Protein AF-A0AA45MLW1-F1 (afdb_monomer_lite)

Sequence (147 aa):
MRMNTTFDTLSYTKRLEAAGVPAEQAEAHAFALGEVMRTQCATKADIYELREELREAILSQGARMDAQGLQLQQIIREVAAASEKRDMLLDAKIDLEVRRLEGLIKGQGDRLHNDMLKLKTYLMGWTVALNLSQLAVLFAALTYFRS

Structure (mmCIF, N/CA/C/O backbone):
data_AF-A0AA45MLW1-F1
#
_entry.id   AF-A0AA45MLW1-F1
#
loop_
_atom_site.group_PDB
_atom_site.id
_atom_site.type_symbol
_atom_site.label_atom_id
_atom_site.label_alt_id
_atom_site.label_comp_id
_atom_site.label_asym_id
_atom_site.label_entity_id
_atom_site.label_seq_id
_atom_site.pdbx_PDB_ins_code
_atom_site.Cartn_x
_atom_site.Cartn_y
_atom_site.Cartn_z
_atom_site.occupancy
_atom_site.B_iso_or_equiv
_atom_site.auth_seq_id
_atom_site.auth_comp_id
_atom_site.auth_asym_id
_atom_site.auth_atom_id
_atom_site.pdbx_PDB_model_num
ATOM 1 N N . MET A 1 1 ? -20.613 0.303 55.769 1.00 35.00 1 MET A N 1
ATOM 2 C CA . MET A 1 1 ? -22.046 0.393 56.123 1.00 35.00 1 MET A CA 1
ATOM 3 C C . MET A 1 1 ? -22.828 -0.550 55.213 1.00 35.00 1 MET A C 1
ATOM 5 O O . MET A 1 1 ? -23.045 -0.227 54.055 1.00 35.00 1 MET A O 1
ATOM 9 N N . ARG A 1 2 ? -23.152 -1.768 55.671 1.00 35.09 2 ARG A N 1
ATOM 10 C CA . ARG A 1 2 ? -24.000 -2.694 54.900 1.00 35.09 2 ARG A CA 1
ATOM 11 C C . ARG A 1 2 ? -25.451 -2.255 55.100 1.00 35.09 2 ARG A C 1
ATOM 13 O O . ARG A 1 2 ? -26.038 -2.575 56.125 1.00 35.09 2 ARG A O 1
ATOM 20 N N . MET A 1 3 ? -26.005 -1.478 54.167 1.00 39.53 3 MET A N 1
ATOM 21 C CA . MET A 1 3 ? -27.458 -1.290 54.106 1.00 39.53 3 MET A CA 1
ATOM 22 C C . MET A 1 3 ? -28.070 -2.650 53.785 1.00 39.53 3 MET A C 1
ATOM 24 O O . MET A 1 3 ? -27.864 -3.169 52.685 1.00 39.53 3 MET A O 1
ATOM 28 N N . ASN A 1 4 ? -28.777 -3.240 54.745 1.00 49.28 4 ASN A N 1
ATOM 29 C CA . ASN A 1 4 ? -29.591 -4.425 54.517 1.00 49.28 4 ASN A CA 1
ATOM 30 C C . ASN A 1 4 ? -30.709 -4.002 53.549 1.00 49.28 4 ASN A C 1
ATOM 32 O O . ASN A 1 4 ? -31.659 -3.342 53.946 1.00 49.28 4 ASN A O 1
ATOM 36 N N . THR A 1 5 ? -30.492 -4.224 52.248 1.00 59.16 5 THR A N 1
ATOM 37 C CA . THR A 1 5 ? -31.309 -3.674 51.145 1.00 59.16 5 THR A CA 1
ATOM 38 C C . THR A 1 5 ? -32.464 -4.606 50.782 1.00 59.16 5 THR A C 1
ATOM 40 O O . THR A 1 5 ? -32.917 -4.626 49.643 1.00 59.16 5 THR A O 1
ATOM 43 N N . THR A 1 6 ? -32.890 -5.451 51.711 1.00 71.12 6 THR A N 1
ATOM 44 C CA . THR A 1 6 ? -34.055 -6.307 51.523 1.00 71.12 6 THR A CA 1
ATOM 45 C C . THR A 1 6 ? -35.296 -5.464 51.767 1.00 71.12 6 THR A C 1
ATOM 47 O O . THR A 1 6 ? -35.372 -4.751 52.766 1.00 71.12 6 THR A O 1
ATOM 50 N N . PHE A 1 7 ? -36.245 -5.513 50.832 1.00 82.81 7 PHE A N 1
ATOM 51 C CA . PHE A 1 7 ? -37.542 -4.869 50.995 1.00 82.81 7 PHE A CA 1
ATOM 52 C C . PHE A 1 7 ? -38.192 -5.371 52.293 1.00 82.81 7 PHE A C 1
ATOM 54 O O . PHE A 1 7 ? -38.456 -6.565 52.438 1.00 82.81 7 PHE A O 1
ATOM 61 N N . ASP A 1 8 ? -38.376 -4.467 53.256 1.00 87.88 8 ASP A N 1
ATOM 62 C CA . ASP A 1 8 ? -38.964 -4.781 54.556 1.00 87.88 8 ASP A CA 1
ATOM 63 C C . ASP A 1 8 ? -40.488 -4.755 54.438 1.00 87.88 8 ASP A C 1
ATOM 65 O O . ASP A 1 8 ? -41.135 -3.715 54.602 1.00 87.88 8 ASP A O 1
ATOM 69 N N . THR A 1 9 ? -41.046 -5.925 54.129 1.00 89.12 9 THR A N 1
ATOM 70 C CA . THR A 1 9 ? -42.486 -6.142 53.987 1.00 89.12 9 THR A CA 1
ATOM 71 C C . THR A 1 9 ? -43.246 -5.688 55.233 1.00 89.12 9 THR A C 1
ATOM 73 O O . THR A 1 9 ? -44.270 -5.033 55.097 1.00 89.12 9 THR A O 1
ATOM 76 N N . LEU A 1 10 ? -42.734 -5.946 56.445 1.00 89.81 10 LEU A N 1
ATOM 77 C CA . LEU A 1 10 ? -43.429 -5.626 57.697 1.00 89.81 10 LEU A CA 1
ATOM 78 C C . LEU A 1 10 ? -43.486 -4.116 57.948 1.00 89.81 10 LEU A C 1
ATOM 80 O O . LEU A 1 10 ? -44.530 -3.579 58.323 1.00 89.81 10 LEU A O 1
ATOM 84 N N . SER A 1 11 ? -42.366 -3.422 57.741 1.00 90.00 11 SER A N 1
ATOM 85 C CA . SER A 1 11 ? -42.318 -1.962 57.850 1.00 90.00 11 SER A CA 1
ATOM 86 C C . SER A 1 11 ? -43.208 -1.294 56.797 1.00 90.00 11 SER A C 1
ATOM 88 O O . SER A 1 11 ? -43.897 -0.315 57.091 1.00 90.00 11 SER A O 1
ATOM 90 N N . TYR A 1 12 ? -43.261 -1.853 55.585 1.00 91.50 12 TYR A N 1
ATOM 91 C CA . TYR A 1 12 ? -44.130 -1.365 54.517 1.00 91.50 12 TYR A CA 1
ATOM 92 C C . TYR A 1 12 ? -45.624 -1.576 54.824 1.00 91.50 12 TYR A C 1
ATOM 94 O O . TYR A 1 12 ? -46.390 -0.619 54.712 1.00 91.50 12 TYR A O 1
ATOM 102 N N . THR A 1 13 ? -46.030 -2.757 55.308 1.00 94.25 13 THR A N 1
ATOM 103 C CA . THR A 1 13 ? -47.414 -3.037 55.736 1.00 94.25 13 THR A CA 1
ATOM 104 C C . THR A 1 13 ? -47.867 -2.070 56.830 1.00 94.25 13 THR A C 1
ATOM 106 O O . THR A 1 13 ? -48.890 -1.407 56.680 1.00 94.25 13 THR A O 1
ATOM 109 N N . LYS A 1 14 ? -47.063 -1.883 57.888 1.00 92.88 14 LYS A N 1
ATOM 110 C CA . LYS A 1 14 ? -47.393 -0.958 58.992 1.00 92.88 14 LYS A CA 1
ATOM 111 C C . LYS A 1 14 ? -47.559 0.489 58.533 1.00 92.88 14 LYS A C 1
ATOM 113 O O . LYS A 1 14 ? -48.366 1.233 59.086 1.00 92.88 14 LYS A O 1
ATOM 118 N N . ARG A 1 15 ? -46.792 0.911 57.524 1.00 92.94 15 ARG A N 1
ATOM 119 C CA . ARG A 1 15 ? -46.933 2.246 56.928 1.00 92.94 15 ARG A CA 1
ATOM 120 C C . ARG A 1 15 ? -48.229 2.399 56.136 1.00 92.94 15 ARG A C 1
ATOM 122 O O . ARG A 1 15 ? -48.794 3.488 56.152 1.00 92.94 15 ARG A O 1
ATOM 129 N N . LEU A 1 16 ? -48.680 1.349 55.453 1.00 92.75 16 LEU A N 1
ATOM 130 C CA . LEU A 1 16 ? -49.961 1.348 54.745 1.00 92.75 16 LEU A CA 1
ATOM 131 C C . LEU A 1 16 ? -51.137 1.380 55.731 1.00 92.75 16 LEU A C 1
ATOM 133 O O . LEU A 1 16 ? -52.048 2.185 55.556 1.00 92.75 16 LEU A O 1
ATOM 137 N N . GLU A 1 17 ? -51.073 0.598 56.810 1.00 93.69 17 GLU A N 1
ATOM 138 C CA . GLU A 1 17 ? -52.076 0.621 57.885 1.00 93.69 17 GLU A CA 1
ATOM 139 C C . GLU A 1 17 ? -52.174 1.995 58.556 1.00 93.69 17 GLU A C 1
ATOM 141 O O . GLU A 1 17 ? -53.265 2.543 58.709 1.00 93.69 17 GLU A O 1
ATOM 146 N N . ALA A 1 18 ? -51.031 2.607 58.890 1.00 94.12 18 ALA A N 1
ATOM 147 C CA . ALA A 1 18 ? -50.985 3.955 59.458 1.00 94.12 18 ALA A CA 1
ATOM 148 C C . ALA A 1 18 ? -51.532 5.035 58.502 1.00 94.12 18 ALA A C 1
ATOM 150 O O . ALA A 1 18 ? -51.956 6.097 58.955 1.00 94.12 18 ALA A O 1
ATOM 151 N N . ALA A 1 19 ? -51.537 4.769 57.193 1.00 93.69 19 ALA A N 1
ATOM 152 C CA . ALA A 1 19 ? -52.131 5.626 56.170 1.00 93.69 19 ALA A CA 1
ATOM 153 C C . ALA A 1 19 ? -53.631 5.344 55.929 1.00 93.69 19 ALA A C 1
ATOM 155 O O . ALA A 1 19 ? -54.232 5.972 55.059 1.00 93.69 19 ALA A O 1
ATOM 156 N N . GLY A 1 20 ? -54.240 4.430 56.694 1.00 93.50 20 GLY A N 1
ATOM 157 C CA . GLY A 1 20 ? -55.666 4.105 56.629 1.00 93.50 20 GLY A CA 1
ATOM 158 C C . GLY A 1 20 ? -56.029 2.947 55.695 1.00 93.50 20 GLY A C 1
ATOM 159 O O . GLY A 1 20 ? -57.215 2.724 55.457 1.00 93.50 20 GLY A O 1
ATOM 160 N N . VAL A 1 21 ? -55.051 2.203 55.164 1.00 94.69 21 VAL A N 1
ATOM 161 C CA . VAL A 1 21 ? -55.310 0.988 54.373 1.00 94.69 21 VAL A CA 1
ATOM 162 C C . VAL A 1 21 ? -55.677 -0.167 55.320 1.00 94.69 21 VAL A C 1
ATOM 164 O O . VAL A 1 21 ? -54.956 -0.390 56.292 1.00 94.69 21 VAL A O 1
ATOM 167 N N . PRO A 1 22 ? -56.760 -0.930 55.072 1.00 95.62 22 PRO A N 1
ATOM 168 C CA . PRO A 1 22 ? -57.092 -2.111 55.872 1.00 95.62 22 PRO A CA 1
ATOM 169 C C . PRO A 1 22 ? -55.948 -3.135 55.900 1.00 95.62 22 PRO A C 1
ATOM 171 O O . PRO A 1 22 ? -55.308 -3.355 54.874 1.00 95.62 22 PRO A O 1
ATOM 174 N N . ALA A 1 23 ? -55.734 -3.801 57.038 1.00 90.88 23 ALA A N 1
ATOM 175 C CA . ALA A 1 23 ? -54.610 -4.723 57.253 1.00 90.88 23 ALA A CA 1
ATOM 176 C C . ALA A 1 23 ? -54.469 -5.798 56.153 1.00 90.88 23 ALA A C 1
ATOM 178 O O . ALA A 1 23 ? -53.394 -5.957 55.580 1.00 90.88 23 ALA A O 1
ATOM 179 N N . GLU A 1 24 ? -55.568 -6.459 55.768 1.00 92.62 24 GLU A N 1
ATOM 180 C CA . GLU A 1 24 ? -55.560 -7.467 54.690 1.00 92.62 24 GLU A CA 1
ATOM 181 C C . GLU A 1 24 ? -55.110 -6.888 53.339 1.00 92.62 24 GLU A C 1
ATOM 183 O O . GLU A 1 24 ? -54.374 -7.527 52.588 1.00 92.62 24 GLU A O 1
ATOM 188 N N . GLN A 1 25 ? -55.517 -5.653 53.024 1.00 92.06 25 GLN A N 1
ATOM 189 C CA . GLN A 1 25 ? -55.092 -4.985 51.795 1.00 92.06 25 GLN A CA 1
ATOM 190 C C . GLN A 1 25 ? -53.628 -4.548 51.890 1.00 92.06 25 GLN A C 1
ATOM 192 O O . GLN A 1 25 ? -52.873 -4.722 50.935 1.00 92.06 25 GLN A O 1
ATOM 197 N N . ALA A 1 26 ? -53.202 -4.024 53.041 1.00 93.44 26 ALA A N 1
ATOM 198 C CA . ALA A 1 26 ? -51.822 -3.621 53.282 1.00 93.44 26 ALA A CA 1
ATOM 199 C C . ALA A 1 26 ? -50.845 -4.797 53.104 1.00 93.44 26 ALA A C 1
ATOM 201 O O . ALA A 1 26 ? -49.815 -4.642 52.443 1.00 93.44 26 ALA A O 1
ATOM 202 N N . GLU A 1 27 ? -51.191 -5.981 53.617 1.00 92.12 27 GLU A N 1
ATOM 203 C CA . GLU A 1 27 ? -50.414 -7.207 53.413 1.00 92.12 27 GLU A CA 1
ATOM 204 C C . GLU A 1 27 ? -50.394 -7.645 51.946 1.00 92.12 27 GLU A C 1
ATOM 206 O O . GLU A 1 27 ? -49.319 -7.936 51.415 1.00 92.12 27 GLU A O 1
ATOM 211 N N . ALA A 1 28 ? -51.542 -7.627 51.260 1.00 93.12 28 ALA A N 1
ATOM 212 C CA . ALA A 1 28 ? -51.619 -7.974 49.841 1.00 93.12 28 ALA A CA 1
ATOM 213 C C . ALA A 1 28 ? -50.744 -7.051 48.970 1.00 93.12 28 ALA A C 1
ATOM 215 O O . ALA A 1 28 ? -50.020 -7.522 48.089 1.00 93.12 28 ALA A O 1
ATOM 216 N N . HIS A 1 29 ? -50.740 -5.744 49.250 1.00 90.75 29 HIS A N 1
ATOM 217 C CA . HIS A 1 29 ? -49.884 -4.771 48.566 1.00 90.75 29 HIS A CA 1
ATOM 218 C C . HIS A 1 29 ? -48.394 -5.007 48.842 1.00 90.75 29 HIS A C 1
ATOM 220 O O . HIS A 1 29 ? -47.582 -4.979 47.913 1.00 90.75 29 HIS A O 1
ATOM 226 N N . ALA A 1 30 ? -48.023 -5.254 50.101 1.00 92.06 30 ALA A N 1
ATOM 227 C CA . ALA A 1 30 ? -46.642 -5.529 50.486 1.00 92.06 30 ALA A CA 1
ATOM 228 C C . ALA A 1 30 ? -46.116 -6.822 49.843 1.00 92.06 30 ALA A C 1
ATOM 230 O O . ALA A 1 30 ? -44.974 -6.872 49.378 1.00 92.06 30 ALA A O 1
ATOM 231 N N . PHE A 1 31 ? -46.962 -7.852 49.775 1.00 90.00 31 PHE A N 1
ATOM 232 C CA . PHE A 1 31 ? -46.637 -9.121 49.137 1.00 90.00 31 PHE A CA 1
ATOM 233 C C . PHE A 1 31 ? -46.444 -8.960 47.626 1.00 90.00 31 PHE A C 1
ATOM 235 O O . PHE A 1 31 ? -45.396 -9.352 47.110 1.00 90.00 31 PHE A O 1
ATOM 242 N N . ALA A 1 32 ? -47.393 -8.315 46.938 1.00 91.19 32 ALA A N 1
ATOM 243 C CA . ALA A 1 32 ? -47.323 -8.085 45.496 1.00 91.19 32 ALA A CA 1
ATOM 244 C C . ALA A 1 32 ? -46.081 -7.268 45.100 1.00 91.19 32 ALA A C 1
ATOM 246 O O . ALA A 1 32 ? -45.373 -7.620 44.157 1.00 91.19 32 ALA A O 1
ATOM 247 N N . LEU A 1 33 ? -45.758 -6.208 45.851 1.00 88.25 33 LEU A N 1
ATOM 248 C CA . LEU A 1 33 ? -44.563 -5.404 45.591 1.00 88.25 33 LEU A CA 1
ATOM 249 C C . LEU A 1 33 ? -43.273 -6.203 45.837 1.00 88.25 33 LEU A C 1
ATOM 251 O O . LEU A 1 33 ? -42.349 -6.147 45.027 1.00 88.25 33 LEU A O 1
ATOM 255 N N . GLY A 1 34 ? -43.218 -6.984 46.918 1.00 87.94 34 GLY A N 1
ATOM 256 C CA . GLY A 1 34 ? -42.080 -7.856 47.208 1.00 87.94 34 GLY A CA 1
ATOM 257 C C . GLY A 1 34 ? -41.886 -8.965 46.167 1.00 87.94 34 GLY A C 1
ATOM 258 O O . GLY A 1 34 ? -40.755 -9.363 45.892 1.00 87.94 34 GLY A O 1
ATOM 259 N N . GLU A 1 35 ? -42.965 -9.478 45.577 1.00 87.31 35 GLU A N 1
ATOM 260 C CA . GLU A 1 35 ? -42.911 -10.415 44.453 1.00 87.31 35 GLU A CA 1
ATOM 261 C C . GLU A 1 35 ? -42.321 -9.750 43.204 1.00 87.31 35 GLU A C 1
ATOM 263 O O . GLU A 1 35 ? -41.294 -10.214 42.712 1.00 87.31 35 GLU A O 1
ATOM 268 N N . VAL A 1 36 ? -42.860 -8.602 42.779 1.00 87.25 36 VAL A N 1
ATOM 269 C CA . VAL A 1 36 ? -42.355 -7.851 41.614 1.00 87.25 36 VAL A CA 1
ATOM 270 C C . VAL A 1 36 ? -40.875 -7.485 41.768 1.00 87.25 36 VAL A C 1
ATOM 272 O O . VAL A 1 36 ? -40.102 -7.650 40.825 1.00 87.25 36 VAL A O 1
ATOM 275 N N . MET A 1 37 ? -40.441 -7.049 42.958 1.00 84.88 37 MET A N 1
ATOM 276 C CA . MET A 1 37 ? -39.027 -6.732 43.207 1.00 84.88 37 MET A CA 1
ATOM 277 C C . MET A 1 37 ? -38.103 -7.954 43.116 1.00 84.88 37 MET A C 1
ATOM 279 O O . MET A 1 37 ? -36.920 -7.793 42.833 1.00 84.88 37 MET A O 1
ATOM 283 N N . ARG A 1 38 ? -38.608 -9.170 43.356 1.00 82.69 38 ARG A N 1
ATOM 284 C CA . ARG A 1 38 ? -37.826 -10.410 43.225 1.00 82.69 38 ARG A CA 1
ATOM 285 C C . ARG A 1 38 ? -37.806 -10.944 41.799 1.00 82.69 38 ARG A C 1
ATOM 287 O O . ARG A 1 38 ? -36.830 -11.582 41.426 1.00 82.69 38 ARG A O 1
ATOM 294 N N . THR A 1 39 ? -38.865 -10.714 41.025 1.00 83.62 39 THR A N 1
ATOM 295 C CA . THR A 1 39 ? -39.017 -11.307 39.689 1.00 83.62 39 THR A CA 1
ATOM 296 C C . THR A 1 39 ? -38.628 -10.372 38.549 1.00 83.62 39 THR A C 1
ATOM 298 O O . THR A 1 39 ? -38.299 -10.860 37.474 1.00 83.62 39 THR A O 1
ATOM 301 N N . GLN A 1 40 ? -38.691 -9.049 38.737 1.00 83.94 40 GLN A N 1
ATOM 302 C CA . GLN A 1 40 ? -38.462 -8.075 37.659 1.00 83.94 40 GLN A CA 1
ATOM 303 C C . GLN A 1 40 ? -37.247 -7.167 37.863 1.00 83.94 40 GLN A C 1
ATOM 305 O O . GLN A 1 40 ? -36.882 -6.428 36.949 1.00 83.94 40 GLN A O 1
ATOM 310 N N . CYS A 1 41 ? -36.608 -7.191 39.034 1.00 84.25 41 CYS A N 1
ATOM 311 C CA . CYS A 1 41 ? -35.398 -6.411 39.273 1.00 84.25 41 CYS A CA 1
ATOM 312 C C . CYS A 1 41 ? -34.158 -7.300 39.200 1.00 84.25 41 CYS A C 1
ATOM 314 O O . CYS A 1 41 ? -34.094 -8.327 39.872 1.00 84.25 41 CYS A O 1
ATOM 316 N N . ALA A 1 42 ? -33.153 -6.852 38.443 1.00 84.50 42 ALA A N 1
ATOM 317 C CA . ALA A 1 42 ? -31.832 -7.465 38.466 1.00 84.50 42 ALA A CA 1
ATOM 318 C C . ALA A 1 42 ? -31.261 -7.406 39.887 1.00 84.50 42 ALA A C 1
ATOM 320 O O . ALA A 1 42 ? -31.269 -6.358 40.549 1.00 84.50 42 ALA A O 1
ATOM 321 N N . THR A 1 43 ? -30.769 -8.540 40.366 1.00 85.12 43 THR A N 1
ATOM 322 C CA . THR A 1 43 ? -30.160 -8.633 41.683 1.00 85.12 43 THR A CA 1
ATOM 323 C C . THR A 1 43 ? -28.742 -8.066 41.655 1.00 85.12 43 THR A C 1
ATOM 325 O O . THR A 1 43 ? -28.126 -7.855 40.608 1.00 85.12 43 THR A O 1
ATOM 328 N N . LYS A 1 44 ? -28.166 -7.832 42.839 1.00 86.94 44 LYS A N 1
ATOM 329 C CA . LYS A 1 44 ? -26.742 -7.480 42.922 1.00 86.94 44 LYS A CA 1
ATOM 330 C C . LYS A 1 44 ? -25.860 -8.583 42.335 1.00 86.94 44 LYS A C 1
ATOM 332 O O . LYS A 1 44 ? -24.820 -8.245 41.785 1.00 86.94 44 LYS A O 1
ATOM 337 N N . ALA A 1 45 ? -26.256 -9.854 42.463 1.00 88.69 45 ALA A N 1
ATOM 338 C CA . ALA A 1 45 ? -25.500 -10.976 41.915 1.00 88.69 45 ALA A CA 1
ATOM 339 C C . ALA A 1 45 ? -25.435 -10.887 40.385 1.00 88.69 45 ALA A C 1
ATOM 341 O O . ALA A 1 45 ? -24.335 -10.915 39.850 1.00 88.69 45 ALA A O 1
ATOM 342 N N . ASP A 1 46 ? -26.565 -10.620 39.727 1.00 89.25 46 ASP A N 1
ATOM 343 C CA . ASP A 1 46 ? -26.655 -10.458 38.269 1.00 89.25 46 ASP A CA 1
ATOM 344 C C . ASP A 1 46 ? -25.737 -9.324 37.777 1.00 89.25 46 ASP A C 1
ATOM 346 O O . ASP A 1 46 ? -25.042 -9.444 36.772 1.00 89.25 46 ASP A O 1
ATOM 350 N N . ILE A 1 47 ? -25.677 -8.212 38.522 1.00 93.31 47 ILE A N 1
ATOM 351 C CA . ILE A 1 47 ? -24.776 -7.094 38.204 1.00 93.31 47 ILE A CA 1
ATOM 352 C C . ILE A 1 47 ? -23.306 -7.494 38.389 1.00 93.31 47 ILE A C 1
ATOM 354 O O . ILE A 1 47 ? -22.453 -7.054 37.618 1.00 93.31 47 ILE A O 1
ATOM 358 N N . TYR A 1 48 ? -22.977 -8.279 39.418 1.00 95.31 48 TYR A N 1
ATOM 359 C CA . TYR A 1 48 ? -21.608 -8.761 39.619 1.00 95.31 48 TYR A CA 1
ATOM 360 C C . TYR A 1 48 ? -21.187 -9.740 38.522 1.00 95.31 48 TYR A C 1
ATOM 362 O O . TYR A 1 48 ? -20.080 -9.603 38.014 1.00 95.31 48 TYR A O 1
ATOM 370 N N . GLU A 1 49 ? -22.068 -10.654 38.124 1.00 96.50 49 GLU A N 1
ATOM 371 C CA . GLU A 1 49 ? -21.837 -11.590 37.022 1.00 96.50 49 GLU A CA 1
ATOM 372 C C . GLU A 1 49 ? -21.580 -10.838 35.713 1.00 96.50 49 GLU A C 1
ATOM 374 O O . GLU A 1 49 ? -20.507 -10.979 35.128 1.00 96.50 49 GLU A O 1
ATOM 379 N N . LEU A 1 50 ? -22.466 -9.906 35.343 1.00 96.56 50 LEU A N 1
ATOM 380 C CA . LEU A 1 50 ? -22.288 -9.070 34.153 1.00 96.56 50 LEU A CA 1
ATOM 381 C C . LEU A 1 50 ? -20.976 -8.267 34.182 1.00 96.56 50 LEU A C 1
ATOM 383 O O . LEU A 1 50 ? -20.341 -8.051 33.150 1.00 96.56 50 LEU A O 1
ATOM 387 N N . ARG A 1 51 ? -20.557 -7.783 35.359 1.00 97.19 51 ARG A N 1
ATOM 388 C CA . ARG A 1 51 ? -19.292 -7.048 35.502 1.00 97.19 51 ARG A CA 1
ATOM 389 C C . ARG A 1 51 ? -18.077 -7.931 35.262 1.00 97.19 51 ARG A C 1
ATOM 391 O O . ARG A 1 51 ? -17.114 -7.439 34.672 1.00 97.19 51 ARG A O 1
ATOM 398 N N . GLU A 1 52 ? -18.099 -9.172 35.733 1.00 97.50 52 GLU A N 1
ATOM 399 C CA . GLU A 1 52 ? -17.005 -10.110 35.495 1.00 97.50 52 GLU A CA 1
ATOM 400 C C . GLU A 1 52 ? -16.986 -10.563 34.030 1.00 97.50 52 GLU A C 1
ATOM 402 O O . GLU A 1 52 ? -15.935 -10.467 33.401 1.00 97.50 52 GLU A O 1
ATOM 407 N N . GLU A 1 53 ? -18.137 -10.882 33.429 1.00 97.62 53 GLU A N 1
ATOM 408 C CA . GLU A 1 53 ? -18.231 -11.182 31.991 1.00 97.62 53 GLU A CA 1
ATOM 409 C C . GLU A 1 53 ? -17.689 -10.033 31.129 1.00 97.62 53 GLU A C 1
ATOM 411 O O . GLU A 1 53 ? -16.890 -10.237 30.212 1.00 97.62 53 GLU A O 1
ATOM 416 N N . LEU A 1 54 ? -18.072 -8.791 31.446 1.00 98.00 54 LEU A N 1
ATOM 417 C CA . LEU A 1 54 ? -17.588 -7.619 30.723 1.00 98.00 54 LEU A CA 1
ATOM 418 C C . LEU A 1 54 ? -16.079 -7.423 30.911 1.00 98.00 54 LEU A C 1
ATOM 420 O O . LEU A 1 54 ? -15.378 -7.042 29.972 1.00 98.00 54 LEU A O 1
ATOM 424 N N . ARG A 1 55 ? -15.560 -7.684 32.113 1.00 97.94 55 ARG A N 1
ATOM 425 C CA . ARG A 1 55 ? -14.125 -7.604 32.394 1.00 97.94 55 ARG A CA 1
ATOM 426 C C . ARG A 1 55 ? -13.349 -8.628 31.572 1.00 97.94 55 ARG A C 1
ATOM 428 O O . ARG A 1 55 ? -12.336 -8.270 30.973 1.00 97.94 55 ARG A O 1
ATOM 435 N N . GLU A 1 56 ? -13.826 -9.864 31.512 1.00 97.81 56 GLU A N 1
ATOM 436 C CA . GLU A 1 56 ? -13.235 -10.925 30.696 1.00 97.81 56 GLU A CA 1
ATOM 437 C C . GLU A 1 56 ? -13.300 -10.595 29.200 1.00 97.81 56 GLU A C 1
ATOM 439 O O . GLU A 1 56 ? -12.304 -10.736 28.482 1.00 97.81 56 GLU A O 1
ATOM 444 N N . ALA A 1 57 ? -14.431 -10.067 28.725 1.00 98.06 57 ALA A N 1
ATOM 445 C CA . ALA A 1 57 ? -14.588 -9.618 27.345 1.00 98.06 57 ALA A CA 1
ATOM 446 C C . ALA A 1 57 ? -13.591 -8.501 26.990 1.00 98.06 57 ALA A C 1
ATOM 448 O O . ALA A 1 57 ? -12.937 -8.562 25.951 1.00 98.06 57 ALA A O 1
ATOM 449 N N . ILE A 1 58 ? -13.407 -7.511 27.869 1.00 98.25 58 ILE A N 1
ATOM 450 C CA . ILE A 1 58 ? -12.442 -6.422 27.657 1.00 98.25 58 ILE A CA 1
ATOM 451 C C . ILE A 1 58 ? -11.004 -6.953 27.642 1.00 98.25 58 ILE A C 1
ATOM 453 O O . ILE A 1 58 ? -10.225 -6.575 26.766 1.00 98.25 58 ILE A O 1
ATOM 457 N N . LEU A 1 59 ? -10.644 -7.837 28.576 1.00 97.88 59 LEU A N 1
ATOM 458 C CA . LEU A 1 59 ? -9.299 -8.416 28.643 1.00 97.88 59 LEU A CA 1
ATOM 459 C C . LEU A 1 59 ? -8.985 -9.263 27.406 1.00 97.88 59 LEU A C 1
ATOM 461 O O . LEU A 1 59 ? -7.922 -9.108 26.803 1.00 97.88 59 LEU A O 1
ATOM 465 N N . SER A 1 60 ? -9.919 -10.123 26.995 1.00 97.75 60 SER A N 1
ATOM 466 C CA . SER A 1 60 ? -9.756 -10.949 25.796 1.00 97.75 60 SER A CA 1
ATOM 467 C C . SER A 1 60 ? -9.679 -10.098 24.527 1.00 97.75 60 SER A C 1
ATOM 469 O O . SER A 1 60 ? -8.850 -10.367 23.657 1.00 97.75 60 SER A O 1
ATOM 471 N N . GLN A 1 61 ? -10.473 -9.029 24.433 1.00 98.00 61 GLN A N 1
ATOM 472 C CA . GLN A 1 61 ? -10.409 -8.096 23.313 1.00 98.00 61 GLN A CA 1
ATOM 473 C C . GLN A 1 61 ? -9.077 -7.336 23.278 1.00 98.00 61 GLN A C 1
ATOM 475 O O . GLN A 1 61 ? -8.493 -7.210 22.202 1.00 98.00 61 GLN A O 1
ATOM 480 N N . GLY A 1 62 ? -8.561 -6.893 24.429 1.00 97.94 62 GLY A N 1
ATOM 481 C CA . GLY A 1 62 ? -7.236 -6.275 24.537 1.00 97.94 62 GLY A CA 1
ATOM 482 C C . GLY A 1 62 ? -6.129 -7.205 24.038 1.00 97.94 62 GLY A C 1
ATOM 483 O O . GLY A 1 62 ? -5.368 -6.836 23.149 1.00 97.94 62 GLY A O 1
ATOM 484 N N . ALA A 1 63 ? -6.126 -8.461 24.495 1.00 97.56 63 ALA A N 1
ATOM 485 C CA . ALA A 1 63 ? -5.164 -9.464 24.040 1.00 97.56 63 ALA A CA 1
ATOM 486 C C . ALA A 1 63 ? -5.255 -9.738 22.525 1.00 97.56 63 ALA A C 1
ATOM 488 O O . ALA A 1 63 ? -4.234 -9.914 21.858 1.00 97.56 63 ALA A O 1
ATOM 489 N N . ARG A 1 64 ? -6.470 -9.750 21.953 1.00 98.06 64 ARG A N 1
ATOM 490 C CA . ARG A 1 64 ? -6.664 -9.881 20.498 1.00 98.06 64 ARG A CA 1
ATOM 491 C C . ARG A 1 64 ? -6.111 -8.677 19.745 1.00 98.06 64 ARG A C 1
ATOM 493 O O . ARG A 1 64 ? -5.457 -8.872 18.724 1.00 98.06 64 ARG A O 1
ATOM 500 N N . MET A 1 65 ? -6.347 -7.464 20.240 1.00 97.94 65 MET A N 1
ATOM 501 C CA . MET A 1 65 ? -5.813 -6.243 19.635 1.00 97.94 65 MET A CA 1
ATOM 502 C C . MET A 1 65 ? -4.283 -6.213 19.675 1.00 97.94 65 MET A C 1
ATOM 504 O O . MET A 1 65 ? -3.665 -5.884 18.664 1.00 97.94 65 MET A O 1
ATOM 508 N N . ASP A 1 66 ? -3.668 -6.630 20.783 1.00 98.00 66 ASP A N 1
ATOM 509 C CA . ASP A 1 66 ? -2.209 -6.729 20.900 1.00 98.00 66 ASP A CA 1
ATOM 510 C C . ASP A 1 66 ? -1.635 -7.760 19.917 1.00 98.00 66 ASP A C 1
ATOM 512 O O . ASP A 1 66 ? -0.677 -7.476 19.193 1.00 98.00 66 ASP A O 1
ATOM 516 N N . ALA A 1 67 ? -2.262 -8.937 19.818 1.00 97.50 67 ALA A N 1
ATOM 517 C CA . ALA A 1 67 ? -1.869 -9.965 18.857 1.00 97.50 67 ALA A CA 1
ATOM 518 C C . ALA A 1 67 ? -1.991 -9.472 17.404 1.00 97.50 67 ALA A C 1
ATOM 520 O O . ALA A 1 67 ? -1.079 -9.679 16.602 1.00 97.50 67 ALA A O 1
ATOM 521 N N . GLN A 1 68 ? -3.080 -8.772 17.069 1.00 98.19 68 GLN A N 1
ATOM 522 C CA . GLN A 1 68 ? -3.257 -8.146 15.757 1.00 98.19 68 GLN A CA 1
ATOM 523 C C . GLN A 1 68 ? -2.202 -7.063 15.497 1.00 98.19 68 GLN A C 1
ATOM 525 O O . GLN A 1 68 ? -1.665 -6.988 14.393 1.00 98.19 68 GLN A O 1
ATOM 530 N N . GLY A 1 69 ? -1.858 -6.257 16.505 1.00 98.31 69 GLY A N 1
ATOM 531 C CA . GLY A 1 69 ? -0.796 -5.256 16.416 1.00 98.31 69 GLY A CA 1
ATOM 532 C C . GLY A 1 69 ? 0.561 -5.879 16.082 1.00 98.31 69 GLY A C 1
ATOM 533 O O . GLY A 1 69 ? 1.253 -5.404 15.180 1.00 98.31 69 GLY A O 1
ATOM 534 N N . LEU A 1 70 ? 0.911 -6.986 16.741 1.00 97.81 70 LEU A N 1
ATOM 535 C CA . LEU A 1 70 ? 2.136 -7.740 16.455 1.00 97.81 70 LEU A CA 1
ATOM 536 C C . LEU A 1 70 ? 2.130 -8.340 15.042 1.00 97.81 70 LEU A C 1
ATOM 538 O O . LEU A 1 70 ? 3.123 -8.224 14.322 1.00 97.81 70 LEU A O 1
ATOM 542 N N . GLN A 1 71 ? 1.008 -8.924 14.612 1.00 98.06 71 GLN A N 1
ATOM 543 C CA . GLN A 1 71 ? 0.859 -9.459 13.254 1.00 98.06 71 GLN A CA 1
ATOM 544 C C . GLN A 1 71 ? 1.021 -8.370 12.188 1.00 98.06 71 GLN A C 1
ATOM 546 O O . GLN A 1 71 ? 1.738 -8.567 11.208 1.00 98.06 71 GLN A O 1
ATOM 551 N N . LEU A 1 72 ? 0.408 -7.200 12.384 1.00 98.19 72 LEU A N 1
ATOM 552 C CA . LEU A 1 72 ? 0.544 -6.073 11.460 1.00 98.19 72 LEU A CA 1
ATOM 553 C C . LEU A 1 72 ? 1.987 -5.569 11.389 1.00 98.19 72 LEU A C 1
ATOM 555 O O . LEU A 1 72 ? 2.488 -5.315 10.296 1.00 98.19 72 LEU A O 1
ATOM 559 N N . GLN A 1 73 ? 2.684 -5.472 12.525 1.00 98.12 73 GLN A N 1
ATOM 560 C CA . GLN A 1 73 ? 4.103 -5.107 12.534 1.00 98.12 73 GLN A CA 1
ATOM 561 C C . GLN A 1 73 ? 4.962 -6.112 11.762 1.00 98.12 73 GLN A C 1
ATOM 563 O O . GLN A 1 73 ? 5.875 -5.706 11.042 1.00 98.12 73 GLN A O 1
ATOM 568 N N . GLN A 1 74 ? 4.671 -7.408 11.881 1.00 98.00 74 GLN A N 1
ATOM 569 C CA . GLN A 1 74 ? 5.361 -8.437 11.110 1.00 98.00 74 GLN A CA 1
ATOM 570 C C . GLN A 1 74 ? 5.099 -8.279 9.605 1.00 98.00 74 GLN A C 1
ATOM 572 O O . GLN A 1 74 ? 6.055 -8.217 8.835 1.00 98.00 74 GLN A O 1
ATOM 577 N N . ILE A 1 75 ? 3.836 -8.125 9.195 1.00 98.25 75 ILE A N 1
ATOM 578 C CA . ILE A 1 75 ? 3.463 -7.925 7.785 1.00 98.25 75 ILE A CA 1
ATOM 579 C C . ILE A 1 75 ? 4.157 -6.686 7.209 1.00 98.25 75 ILE A C 1
ATOM 581 O O . ILE A 1 75 ? 4.697 -6.739 6.107 1.00 98.25 75 ILE A O 1
ATOM 585 N N . ILE A 1 76 ? 4.198 -5.577 7.955 1.00 98.38 76 ILE A N 1
ATOM 586 C CA . ILE A 1 76 ? 4.884 -4.352 7.521 1.00 98.38 76 ILE A CA 1
ATOM 587 C C . ILE A 1 76 ? 6.373 -4.617 7.268 1.00 98.38 76 ILE A C 1
ATOM 589 O O . ILE A 1 76 ? 6.901 -4.182 6.245 1.00 98.38 76 ILE A O 1
ATOM 593 N N . ARG A 1 77 ? 7.053 -5.352 8.160 1.00 98.00 77 ARG A N 1
ATOM 594 C CA . ARG A 1 77 ? 8.473 -5.705 7.976 1.00 98.00 77 ARG A CA 1
ATOM 595 C C . ARG A 1 77 ? 8.687 -6.587 6.751 1.00 98.00 77 ARG A C 1
ATOM 597 O O . ARG A 1 77 ? 9.614 -6.342 5.984 1.00 98.00 77 ARG A O 1
ATOM 604 N N . GLU A 1 78 ? 7.836 -7.588 6.556 1.00 98.12 78 GLU A N 1
ATOM 605 C CA . GLU A 1 78 ? 7.914 -8.491 5.405 1.00 98.12 78 GLU A CA 1
ATOM 606 C C . GLU A 1 78 ? 7.699 -7.741 4.085 1.00 98.12 78 GLU A C 1
ATOM 608 O O . GLU A 1 78 ? 8.467 -7.918 3.138 1.00 98.12 78 GLU A O 1
ATOM 613 N N . VAL A 1 79 ? 6.703 -6.853 4.032 1.00 98.44 79 VAL A N 1
ATOM 614 C CA . VAL A 1 79 ? 6.427 -6.017 2.856 1.00 98.44 79 VAL A CA 1
ATOM 615 C C . VAL A 1 79 ? 7.584 -5.060 2.574 1.00 98.44 79 VAL A C 1
ATOM 617 O O . VAL A 1 79 ? 7.987 -4.938 1.418 1.00 98.44 79 VAL A O 1
ATOM 620 N N . ALA A 1 80 ? 8.156 -4.426 3.602 1.00 98.12 80 ALA A N 1
ATOM 621 C CA . ALA A 1 80 ? 9.306 -3.536 3.444 1.00 98.12 80 ALA A CA 1
ATOM 622 C C . ALA A 1 80 ? 10.517 -4.277 2.853 1.00 98.12 80 ALA A C 1
ATOM 624 O O . ALA A 1 80 ? 11.068 -3.843 1.842 1.00 98.12 80 ALA A O 1
ATOM 625 N N . ALA A 1 81 ? 10.865 -5.444 3.407 1.00 97.75 81 ALA A N 1
ATOM 626 C CA . ALA A 1 81 ? 11.970 -6.262 2.907 1.00 97.75 81 ALA A CA 1
ATOM 627 C C . ALA A 1 81 ? 11.726 -6.768 1.472 1.00 97.75 81 ALA A C 1
ATOM 629 O O . ALA A 1 81 ? 12.637 -6.805 0.642 1.00 97.75 81 ALA A O 1
ATOM 630 N N . ALA A 1 82 ? 10.487 -7.154 1.151 1.00 98.06 82 ALA A N 1
ATOM 631 C CA . ALA A 1 82 ? 10.124 -7.577 -0.197 1.00 98.06 82 ALA A CA 1
ATOM 632 C C . ALA A 1 82 ? 10.189 -6.424 -1.213 1.00 98.06 82 ALA A C 1
ATOM 634 O O . ALA A 1 82 ? 10.579 -6.655 -2.360 1.00 98.06 82 ALA A O 1
ATOM 635 N N . SER A 1 83 ? 9.813 -5.207 -0.806 1.00 97.75 83 SER A N 1
ATOM 636 C CA . SER A 1 83 ? 9.923 -4.004 -1.636 1.00 97.75 83 SER A CA 1
ATOM 637 C C . SER A 1 83 ? 11.381 -3.678 -1.930 1.00 97.75 83 SER A C 1
ATOM 639 O O . SER A 1 83 ? 11.754 -3.599 -3.094 1.00 97.75 83 SER A O 1
ATOM 641 N N . GLU A 1 84 ? 12.222 -3.619 -0.898 1.00 98.19 84 GLU A N 1
ATOM 642 C CA . GLU A 1 84 ? 13.655 -3.343 -1.037 1.00 98.19 84 GLU A CA 1
ATOM 643 C C . GLU A 1 84 ? 14.335 -4.340 -1.990 1.00 98.19 84 GLU A C 1
ATOM 645 O O . GLU A 1 84 ? 15.073 -3.959 -2.899 1.00 98.19 84 GLU A O 1
ATOM 650 N N . LYS A 1 85 ? 14.009 -5.632 -1.866 1.00 97.38 85 LYS A N 1
ATOM 651 C CA . LYS A 1 85 ? 14.505 -6.656 -2.792 1.00 97.38 85 LYS A CA 1
ATOM 652 C C . LYS A 1 85 ? 14.050 -6.419 -4.236 1.00 97.38 85 LYS A C 1
ATOM 654 O O . LYS A 1 85 ? 14.812 -6.694 -5.162 1.00 97.38 85 LYS A O 1
ATOM 659 N N . ARG A 1 86 ? 12.805 -5.982 -4.455 1.00 98.12 86 ARG A N 1
ATOM 660 C CA . ARG A 1 86 ? 12.302 -5.679 -5.805 1.00 98.12 86 ARG A CA 1
ATOM 661 C C . ARG A 1 86 ? 13.015 -4.475 -6.401 1.00 98.12 86 ARG A C 1
ATOM 663 O O . ARG A 1 86 ? 13.370 -4.553 -7.572 1.00 98.12 86 ARG A O 1
ATOM 670 N N . ASP A 1 87 ? 13.268 -3.443 -5.608 1.00 98.25 87 ASP A N 1
ATOM 671 C CA . ASP A 1 87 ? 13.975 -2.243 -6.055 1.00 98.25 87 ASP A CA 1
ATOM 672 C C . ASP A 1 87 ? 15.403 -2.597 -6.496 1.00 98.25 87 ASP A C 1
ATOM 674 O O . ASP A 1 87 ? 15.778 -2.323 -7.634 1.00 98.25 87 ASP A O 1
ATOM 678 N N . MET A 1 88 ? 16.136 -3.379 -5.692 1.00 97.75 88 MET A N 1
ATOM 679 C CA . MET A 1 88 ? 17.468 -3.884 -6.069 1.00 97.75 88 MET A CA 1
ATOM 680 C C . MET A 1 88 ? 17.457 -4.706 -7.369 1.00 97.75 88 MET A C 1
ATOM 682 O O . MET A 1 88 ? 18.373 -4.614 -8.187 1.00 97.75 88 MET A O 1
ATOM 686 N N . LEU A 1 89 ? 16.435 -5.545 -7.570 1.00 98.12 89 LEU A N 1
ATOM 687 C CA . LEU A 1 89 ? 16.307 -6.349 -8.790 1.00 98.12 89 LEU A CA 1
ATOM 688 C C . LEU A 1 89 ? 15.974 -5.493 -10.015 1.00 98.12 89 LEU A C 1
ATOM 690 O O . LEU A 1 89 ? 16.436 -5.806 -11.115 1.00 98.12 89 LEU A O 1
ATOM 694 N N . LEU A 1 90 ? 15.162 -4.448 -9.844 1.00 98.12 90 LEU A N 1
ATOM 695 C CA . LEU A 1 90 ? 14.844 -3.507 -10.911 1.00 98.12 90 LEU A CA 1
ATOM 696 C C . LEU A 1 90 ? 16.080 -2.706 -11.311 1.00 98.12 90 LEU A C 1
ATOM 698 O O . LEU A 1 90 ? 16.368 -2.651 -12.504 1.00 98.12 90 LEU A O 1
ATOM 702 N N . ASP A 1 91 ? 16.848 -2.201 -10.347 1.00 98.44 91 ASP A N 1
ATOM 703 C CA . ASP A 1 91 ? 18.104 -1.489 -10.606 1.00 98.44 91 ASP A CA 1
ATOM 704 C C . ASP A 1 91 ? 19.096 -2.373 -11.371 1.00 98.44 91 ASP A C 1
ATOM 706 O O . ASP A 1 91 ? 19.578 -1.999 -12.440 1.00 98.44 91 ASP A O 1
ATOM 710 N N . ALA A 1 92 ? 19.308 -3.611 -10.913 1.00 98.19 92 ALA A N 1
ATOM 711 C CA . ALA A 1 92 ? 20.193 -4.554 -11.595 1.00 98.19 92 ALA A CA 1
ATOM 712 C C . ALA A 1 92 ? 19.734 -4.873 -13.032 1.00 98.19 92 ALA A C 1
ATOM 714 O O . ALA A 1 92 ? 20.555 -5.047 -13.938 1.00 98.19 92 ALA A O 1
ATOM 715 N N .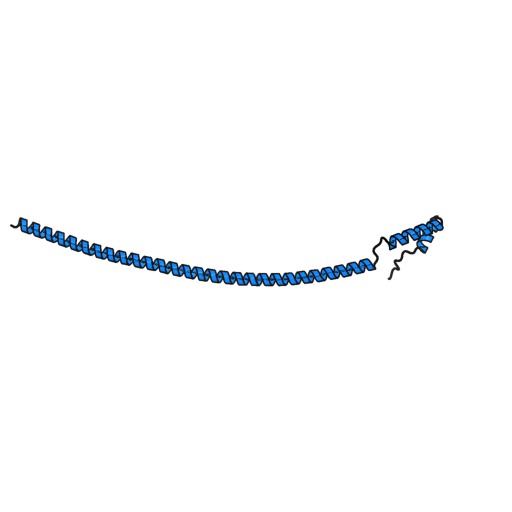 LYS A 1 93 ? 18.418 -4.964 -13.263 1.00 98.38 93 LYS A N 1
ATOM 716 C CA . LYS A 1 93 ? 17.859 -5.208 -14.599 1.00 98.38 93 LYS A CA 1
ATOM 717 C C . LYS A 1 93 ? 18.012 -3.989 -15.507 1.00 98.38 93 LYS A C 1
ATOM 719 O O . LYS A 1 93 ? 18.315 -4.162 -16.687 1.00 98.38 93 LYS A O 1
ATOM 724 N N . ILE A 1 94 ? 17.805 -2.788 -14.972 1.00 98.56 94 ILE A N 1
ATOM 725 C CA . ILE A 1 94 ? 18.011 -1.530 -15.693 1.00 98.56 94 ILE A CA 1
ATOM 726 C C . ILE A 1 94 ? 19.475 -1.426 -16.118 1.00 98.56 94 ILE A C 1
ATOM 728 O O . ILE A 1 94 ? 19.737 -1.244 -17.304 1.00 98.56 94 ILE A O 1
ATOM 732 N N . ASP A 1 95 ? 20.418 -1.654 -15.204 1.00 98.50 95 ASP A N 1
ATOM 733 C CA . ASP A 1 95 ? 21.853 -1.634 -15.505 1.00 98.50 95 ASP A CA 1
ATOM 734 C C . ASP A 1 95 ? 22.232 -2.621 -16.613 1.00 98.50 95 ASP A C 1
ATOM 736 O O . ASP A 1 95 ? 23.024 -2.306 -17.507 1.00 98.50 95 ASP A O 1
ATOM 740 N N . LEU A 1 96 ? 21.660 -3.828 -16.579 1.00 98.44 96 LEU A N 1
ATOM 741 C CA . LEU A 1 96 ? 21.911 -4.840 -17.599 1.00 98.44 96 LEU A CA 1
ATOM 742 C C . LEU A 1 96 ? 21.404 -4.399 -18.977 1.00 98.44 96 LEU A C 1
ATOM 744 O O . LEU A 1 96 ? 22.132 -4.526 -19.965 1.00 98.44 96 LEU A O 1
ATOM 748 N N . GLU A 1 97 ? 20.173 -3.892 -19.058 1.00 98.50 97 GLU A N 1
ATOM 749 C CA . GLU A 1 97 ? 19.599 -3.432 -20.326 1.00 98.50 97 GLU A CA 1
ATOM 750 C C . GLU A 1 97 ? 20.314 -2.180 -20.851 1.00 98.50 97 GLU A C 1
ATOM 752 O O . GLU A 1 97 ? 20.571 -2.094 -22.051 1.00 98.50 97 GLU A O 1
ATOM 757 N N . VAL A 1 98 ? 20.738 -1.260 -19.978 1.00 98.69 98 VAL A N 1
ATOM 758 C CA . VAL A 1 98 ? 21.567 -0.106 -20.366 1.00 98.69 98 VAL A CA 1
ATOM 759 C C . VAL A 1 98 ? 22.875 -0.579 -20.998 1.00 98.69 98 VAL A C 1
ATOM 761 O O . VAL A 1 98 ? 23.161 -0.223 -22.142 1.00 98.69 98 VAL A O 1
ATOM 764 N N . ARG A 1 99 ? 23.622 -1.472 -20.333 1.00 98.44 99 ARG A N 1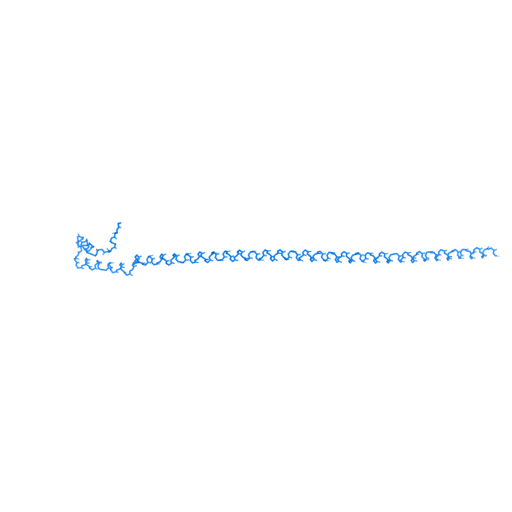
ATOM 765 C CA . ARG A 1 99 ? 24.873 -2.035 -20.881 1.00 98.44 99 ARG A CA 1
ATOM 766 C C . ARG A 1 99 ? 24.654 -2.756 -22.208 1.00 98.44 99 ARG A C 1
ATOM 768 O O . ARG A 1 99 ? 25.475 -2.667 -23.123 1.00 98.44 99 ARG A O 1
ATOM 775 N N . ARG A 1 100 ? 23.547 -3.492 -22.324 1.00 98.56 100 ARG A N 1
ATOM 776 C CA . ARG A 1 100 ? 23.180 -4.191 -23.558 1.00 98.56 100 ARG A CA 1
ATOM 777 C C . ARG A 1 100 ? 22.948 -3.202 -24.699 1.00 98.56 100 ARG A C 1
ATOM 779 O O . ARG A 1 100 ? 23.472 -3.415 -25.794 1.00 98.56 100 ARG A O 1
ATOM 786 N N . LEU A 1 101 ? 22.187 -2.137 -24.455 1.00 98.56 101 LEU A N 1
ATOM 787 C CA . LEU A 1 101 ? 21.895 -1.105 -25.448 1.00 98.56 101 LEU A CA 1
ATOM 788 C C . LEU A 1 101 ? 23.154 -0.337 -25.857 1.00 98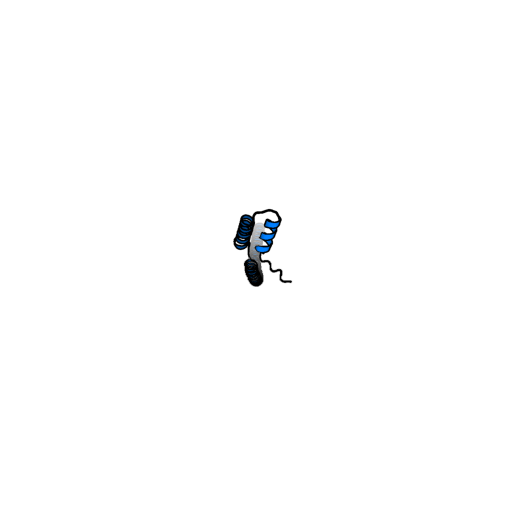.56 101 LEU A C 1
ATOM 790 O O . LEU A 1 101 ? 23.383 -0.157 -27.051 1.00 98.56 101 LEU A O 1
ATOM 794 N N . GLU A 1 102 ? 24.014 0.030 -24.907 1.00 98.62 102 GLU A N 1
ATOM 795 C CA . GLU A 1 102 ? 25.314 0.651 -25.191 1.00 98.62 102 GLU A CA 1
ATOM 796 C C . GLU A 1 102 ? 26.177 -0.230 -26.103 1.00 98.62 102 GLU A C 1
ATOM 798 O O . GLU A 1 102 ? 26.735 0.246 -27.095 1.00 98.62 102 GLU A O 1
ATOM 803 N N . GLY A 1 103 ? 26.236 -1.536 -25.819 1.00 98.50 103 GLY A N 1
ATOM 804 C CA . GLY A 1 103 ? 26.950 -2.502 -26.652 1.00 98.50 103 GLY A CA 1
ATOM 805 C C . GLY A 1 103 ? 26.386 -2.597 -28.073 1.00 98.50 103 GLY A C 1
ATOM 806 O O . GLY A 1 103 ? 27.148 -2.619 -29.044 1.00 98.50 103 GLY A O 1
ATOM 807 N N . LEU A 1 104 ? 25.056 -2.609 -28.218 1.00 98.56 104 LEU A N 1
ATOM 808 C CA . LEU A 1 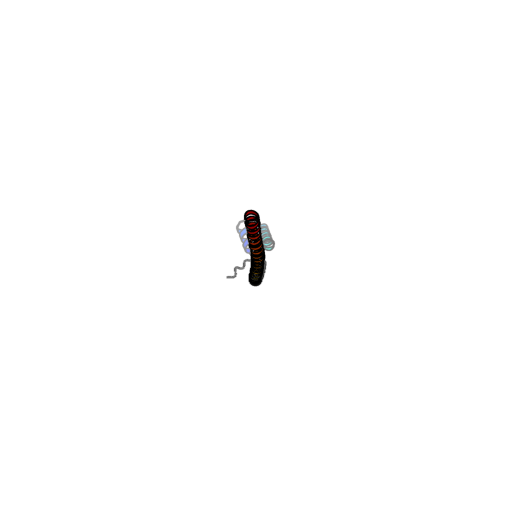104 ? 24.392 -2.632 -29.525 1.00 98.56 104 LEU A CA 1
ATOM 809 C C . LEU A 1 104 ? 24.659 -1.356 -30.329 1.00 98.56 104 LEU A C 1
ATOM 811 O O . LEU A 1 104 ? 24.995 -1.453 -31.512 1.00 98.56 104 LEU A O 1
ATOM 815 N N . ILE A 1 1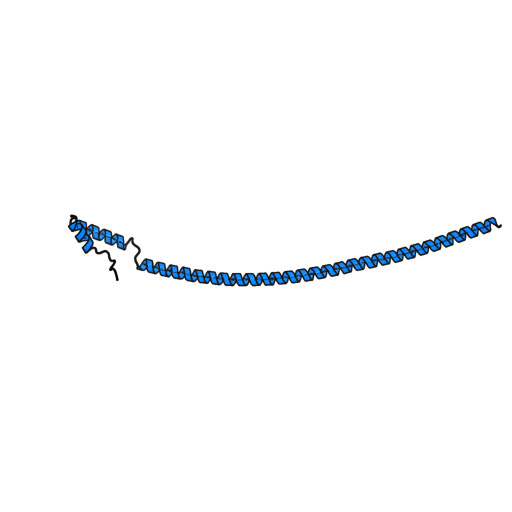05 ? 24.553 -0.186 -29.693 1.00 98.62 105 ILE A N 1
ATOM 816 C CA . ILE A 1 105 ? 24.816 1.119 -30.312 1.00 98.62 105 ILE A CA 1
ATOM 817 C C . ILE A 1 105 ? 26.270 1.194 -30.774 1.00 98.62 105 ILE A C 1
ATOM 819 O O . ILE A 1 105 ? 26.529 1.527 -31.931 1.00 98.62 105 ILE A O 1
ATOM 823 N N . LYS A 1 106 ? 27.221 0.817 -29.912 1.00 98.31 106 LYS A N 1
ATOM 824 C CA . LYS A 1 106 ? 28.644 0.789 -30.265 1.00 98.31 106 LYS A CA 1
ATOM 825 C C . LYS A 1 106 ? 28.903 -0.130 -31.458 1.00 98.31 106 LYS A C 1
ATOM 827 O O . LYS A 1 106 ? 29.508 0.292 -32.437 1.00 98.31 106 LYS A O 1
ATOM 832 N N . GLY A 1 107 ? 28.365 -1.349 -31.425 1.00 98.31 107 GLY A N 1
ATOM 833 C CA . GLY A 1 107 ? 28.514 -2.300 -32.525 1.00 98.31 107 GLY A CA 1
ATOM 834 C C . GLY A 1 107 ? 27.885 -1.819 -33.840 1.00 98.31 107 GLY A C 1
ATOM 835 O O . GLY A 1 107 ? 28.419 -2.098 -34.912 1.00 98.31 107 GLY A O 1
ATOM 836 N N . GLN A 1 108 ? 26.761 -1.097 -33.791 1.00 98.44 108 GLN A N 1
ATOM 837 C CA . GLN A 1 108 ? 26.181 -0.443 -34.971 1.00 98.44 108 GLN A CA 1
ATOM 838 C C . GLN A 1 108 ? 27.076 0.689 -35.491 1.00 98.44 108 GLN A C 1
ATOM 840 O O . GLN A 1 108 ? 27.295 0.768 -36.700 1.00 98.44 108 GLN A O 1
ATOM 845 N N . GLY A 1 109 ? 27.623 1.514 -34.595 1.00 98.44 109 GLY A N 1
ATOM 846 C CA . GLY A 1 109 ? 28.566 2.580 -34.931 1.00 98.44 109 GLY A CA 1
ATOM 847 C C . GLY A 1 109 ? 29.819 2.053 -35.631 1.00 98.44 109 GLY A C 1
ATOM 848 O O . GLY A 1 109 ? 30.174 2.545 -36.701 1.00 98.44 109 GLY A O 1
ATOM 849 N N . ASP A 1 110 ? 30.425 0.992 -35.095 1.00 98.25 110 ASP A N 1
ATOM 850 C CA . ASP A 1 110 ? 31.612 0.356 -35.678 1.00 98.25 110 ASP A CA 1
ATOM 851 C C . ASP A 1 110 ? 31.325 -0.213 -37.079 1.00 98.25 110 ASP A C 1
ATOM 853 O O . ASP A 1 110 ? 32.147 -0.093 -37.992 1.00 98.25 110 ASP A O 1
ATOM 857 N N . ARG A 1 111 ? 30.141 -0.810 -37.287 1.00 98.19 111 ARG A N 1
ATOM 858 C CA . ARG A 1 111 ? 29.720 -1.298 -38.612 1.00 98.19 111 ARG A CA 1
ATOM 859 C C . ARG A 1 111 ? 29.565 -0.158 -39.613 1.00 98.19 111 ARG A C 1
ATOM 861 O O . ARG A 1 111 ? 30.177 -0.213 -40.676 1.00 98.19 111 ARG A O 1
ATOM 868 N N . LEU A 1 112 ? 28.816 0.886 -39.253 1.00 98.31 112 LEU A N 1
ATOM 869 C CA . LEU A 1 112 ? 28.623 2.063 -40.106 1.00 98.31 112 LEU A CA 1
ATOM 870 C C . LEU A 1 112 ? 29.957 2.725 -40.468 1.00 98.31 112 LEU A C 1
ATOM 872 O O . LEU A 1 112 ? 30.176 3.081 -41.626 1.00 98.31 112 LEU A O 1
ATOM 876 N N . HIS A 1 113 ? 30.865 2.853 -39.499 1.00 98.25 113 HIS A N 1
ATOM 877 C CA . HIS A 1 113 ? 32.195 3.407 -39.728 1.00 98.25 113 HIS A CA 1
ATOM 878 C C . HIS A 1 113 ? 32.994 2.572 -40.739 1.00 98.25 113 HIS A C 1
ATOM 880 O O . HIS A 1 113 ? 33.540 3.112 -41.702 1.00 98.25 113 HIS A O 1
ATOM 886 N N . ASN A 1 114 ? 33.021 1.250 -40.564 1.00 98.44 114 ASN A N 1
ATOM 887 C CA . ASN A 1 114 ? 33.731 0.348 -41.469 1.00 98.44 114 ASN A CA 1
ATOM 888 C C . ASN A 1 114 ? 33.152 0.356 -42.888 1.00 98.44 114 ASN A C 1
ATOM 890 O O . ASN A 1 114 ? 33.908 0.370 -43.861 1.00 98.44 114 ASN A O 1
ATOM 894 N N . ASP A 1 115 ? 31.828 0.375 -43.028 1.00 98.44 115 ASP A N 1
ATOM 895 C CA . ASP A 1 115 ? 31.186 0.430 -44.341 1.00 98.44 115 ASP A CA 1
ATOM 896 C C . ASP A 1 115 ? 31.464 1.768 -45.045 1.00 98.44 115 ASP A C 1
ATOM 898 O O . ASP A 1 115 ? 31.750 1.787 -46.245 1.00 98.44 115 ASP A O 1
ATOM 902 N N . MET A 1 116 ? 31.518 2.874 -44.296 1.00 98.44 116 MET A N 1
ATOM 903 C CA . MET A 1 116 ? 31.941 4.177 -44.818 1.00 98.44 116 MET A CA 1
ATOM 904 C C . MET A 1 116 ? 33.402 4.166 -45.298 1.00 98.44 116 MET A C 1
ATOM 906 O O . MET A 1 116 ? 33.710 4.707 -46.362 1.00 98.44 116 MET A O 1
ATOM 910 N N . LEU A 1 117 ? 34.314 3.519 -44.561 1.00 98.25 117 LEU A N 1
ATOM 911 C CA . LEU A 1 117 ? 35.716 3.369 -44.974 1.00 98.25 117 LEU A CA 1
ATOM 912 C C . LEU A 1 117 ? 35.858 2.550 -46.263 1.00 98.25 117 LEU A C 1
ATOM 914 O O . LEU A 1 117 ? 36.634 2.926 -47.151 1.00 98.25 117 LEU A O 1
ATOM 918 N N . LYS A 1 118 ? 35.095 1.458 -46.395 1.00 98.12 118 LYS A N 1
ATOM 919 C CA . LYS A 1 118 ? 35.056 0.655 -47.627 1.00 98.12 118 LYS A CA 1
ATOM 920 C C . LYS A 1 118 ? 34.546 1.484 -48.801 1.00 98.12 118 LYS A C 1
ATOM 922 O O . LYS A 1 118 ? 35.190 1.507 -49.848 1.00 98.12 118 LYS A O 1
ATOM 927 N N . LEU A 1 119 ? 33.441 2.208 -48.613 1.00 98.25 119 LEU A N 1
ATOM 928 C CA . LEU A 1 119 ? 32.864 3.067 -49.644 1.00 98.25 119 LEU A CA 1
ATOM 929 C C . LEU A 1 119 ? 33.842 4.167 -50.079 1.00 98.25 119 LEU A C 1
ATOM 931 O O . LEU A 1 119 ? 34.043 4.374 -51.275 1.00 98.25 119 LEU A O 1
ATOM 935 N N . LYS A 1 120 ? 34.511 4.829 -49.126 1.00 98.19 120 LYS A N 1
ATOM 936 C CA . LYS A 1 120 ? 35.546 5.833 -49.413 1.00 98.19 120 LYS A CA 1
ATOM 937 C C . LYS A 1 120 ? 36.689 5.240 -50.237 1.00 98.19 120 LYS A C 1
ATOM 939 O O . LYS A 1 120 ? 37.102 5.835 -51.228 1.00 98.19 120 LYS A O 1
ATOM 944 N N . THR A 1 121 ? 37.188 4.069 -49.842 1.00 98.06 121 THR A N 1
ATOM 945 C CA . THR A 1 121 ? 38.264 3.365 -50.558 1.00 98.06 121 THR A CA 1
ATOM 946 C C . THR A 1 121 ? 37.853 3.021 -51.986 1.00 98.06 121 THR A C 1
ATOM 948 O O . THR A 1 121 ? 38.609 3.277 -52.922 1.00 98.06 121 THR A O 1
ATOM 951 N N . TYR A 1 122 ? 36.632 2.517 -52.165 1.00 98.25 122 TYR A N 1
ATOM 952 C CA . TYR A 1 122 ? 36.073 2.224 -53.480 1.00 98.25 122 TYR A CA 1
ATOM 953 C C . TYR A 1 122 ? 36.007 3.483 -54.354 1.00 98.25 122 TYR A C 1
ATOM 955 O O . TYR A 1 122 ? 36.545 3.491 -55.459 1.00 98.25 122 TYR A O 1
ATOM 963 N N . LEU A 1 123 ? 35.433 4.578 -53.842 1.00 98.19 123 LEU A N 1
ATOM 964 C CA . LEU A 1 123 ? 35.335 5.852 -54.563 1.00 98.19 123 LEU A CA 1
ATOM 965 C C . LEU A 1 123 ? 36.705 6.424 -54.951 1.00 98.19 123 LEU A C 1
ATOM 967 O O . LEU A 1 123 ? 36.860 6.914 -56.070 1.00 98.19 123 LEU A O 1
ATOM 971 N N . MET A 1 124 ? 37.711 6.332 -54.073 1.00 97.94 124 MET A N 1
ATOM 972 C CA . MET A 1 124 ? 39.087 6.715 -54.416 1.00 97.94 124 MET A CA 1
ATOM 973 C C . MET A 1 124 ? 39.625 5.874 -55.580 1.00 97.94 124 MET A C 1
ATOM 975 O O . MET A 1 124 ? 40.181 6.435 -56.522 1.00 97.94 124 MET A O 1
ATOM 979 N N . GLY A 1 125 ? 39.400 4.556 -55.562 1.00 97.75 125 GLY A N 1
ATOM 980 C CA . GLY A 1 125 ? 39.786 3.660 -56.655 1.00 97.75 125 GLY A CA 1
ATOM 981 C C . GLY A 1 125 ? 39.170 4.059 -58.000 1.00 97.75 125 GLY A C 1
ATOM 982 O O . GLY A 1 125 ? 39.894 4.218 -58.983 1.00 97.75 125 GLY A O 1
ATOM 983 N N . TRP A 1 126 ? 37.857 4.309 -58.037 1.00 97.81 126 TRP A N 1
ATOM 984 C CA . TRP A 1 126 ? 37.177 4.786 -59.251 1.00 97.81 126 TRP A CA 1
ATOM 985 C C . TRP A 1 126 ? 37.673 6.149 -59.708 1.00 97.81 126 TRP A C 1
ATOM 987 O O . TRP A 1 126 ? 37.855 6.365 -60.901 1.00 97.81 126 TRP A O 1
ATOM 997 N N . THR A 1 127 ? 37.938 7.058 -58.775 1.00 97.88 127 THR A N 1
ATOM 998 C CA . THR A 1 127 ? 38.455 8.390 -59.101 1.00 97.88 127 THR A CA 1
ATOM 999 C C . THR A 1 127 ? 39.824 8.290 -59.774 1.00 97.88 127 THR A C 1
ATOM 1001 O O . THR A 1 127 ? 40.057 8.939 -60.791 1.00 97.88 127 THR A O 1
ATOM 1004 N N . VAL A 1 128 ? 40.726 7.446 -59.263 1.00 97.75 128 VAL A N 1
ATOM 1005 C CA . VAL A 1 128 ? 42.038 7.205 -59.888 1.00 97.75 128 VAL A CA 1
ATOM 1006 C C . VAL A 1 128 ? 41.880 6.569 -61.269 1.00 97.75 128 VAL A C 1
ATOM 1008 O O . VAL A 1 128 ? 42.496 7.041 -62.223 1.00 97.75 128 VAL A O 1
ATOM 1011 N N . ALA A 1 129 ? 41.021 5.554 -61.405 1.00 97.25 129 ALA A N 1
ATOM 1012 C CA . ALA A 1 129 ? 40.754 4.910 -62.691 1.00 97.25 129 ALA A CA 1
ATOM 1013 C C . ALA A 1 129 ? 40.207 5.902 -63.736 1.00 97.25 129 ALA A C 1
ATOM 1015 O O . ALA A 1 129 ? 40.676 5.921 -64.875 1.00 97.25 129 ALA A O 1
ATOM 1016 N N . LEU A 1 130 ? 39.274 6.774 -63.338 1.00 97.50 130 LEU A N 1
ATOM 1017 C CA . LEU A 1 130 ? 38.732 7.827 -64.196 1.00 97.50 130 LEU A CA 1
ATOM 1018 C C . LEU A 1 130 ? 39.816 8.824 -64.618 1.00 97.50 130 LEU A C 1
ATOM 1020 O O . LEU A 1 130 ? 39.953 9.078 -65.813 1.00 97.50 130 LEU A O 1
ATOM 1024 N N . ASN A 1 131 ? 40.631 9.327 -63.686 1.00 96.50 131 ASN A N 1
ATOM 1025 C CA . ASN A 1 131 ? 41.730 10.244 -64.014 1.00 96.50 131 ASN A CA 1
ATOM 1026 C C . ASN A 1 131 ? 42.738 9.612 -64.993 1.00 96.50 131 ASN A C 1
ATOM 1028 O O . ASN A 1 131 ? 43.143 10.253 -65.962 1.00 96.50 131 ASN A O 1
ATOM 1032 N N . LEU A 1 132 ? 43.109 8.342 -64.793 1.00 96.12 132 LEU A N 1
ATOM 1033 C CA . LEU A 1 132 ? 43.990 7.617 -65.717 1.00 96.12 132 LEU A CA 1
ATOM 1034 C C . LEU A 1 132 ? 43.360 7.464 -67.109 1.00 96.12 132 LEU A C 1
ATOM 1036 O O . LEU A 1 132 ? 44.039 7.678 -68.113 1.00 96.12 132 LEU A O 1
ATOM 1040 N N . SER A 1 133 ? 42.063 7.145 -67.178 1.00 96.56 133 SER A N 1
ATOM 1041 C CA . SER A 1 133 ? 41.346 7.034 -68.454 1.00 96.56 133 SER A CA 1
ATOM 1042 C C . SER A 1 133 ? 41.294 8.367 -69.211 1.00 96.56 133 SER A C 1
ATOM 1044 O O . SER A 1 133 ? 41.545 8.402 -70.414 1.00 96.56 133 SER A O 1
ATOM 1046 N N . GLN A 1 134 ? 41.058 9.479 -68.507 1.00 95.38 134 GLN A N 1
ATOM 1047 C CA . GLN A 1 134 ? 41.039 10.822 -69.087 1.00 95.38 134 GLN A CA 1
ATOM 1048 C C . GLN A 1 134 ? 42.412 11.213 -69.642 1.00 95.38 134 GLN A C 1
ATOM 1050 O O . GLN A 1 134 ? 42.497 11.708 -70.766 1.00 95.38 134 GLN A O 1
ATOM 1055 N N . LEU A 1 135 ? 43.492 10.943 -68.898 1.00 95.69 135 LEU A N 1
ATOM 1056 C CA . LEU A 1 135 ? 44.857 11.178 -69.373 1.00 95.69 135 LEU A CA 1
ATOM 1057 C C . LEU A 1 135 ? 45.166 10.364 -70.635 1.00 95.69 135 LEU A C 1
ATOM 1059 O O . LEU A 1 135 ? 45.693 10.919 -71.595 1.00 95.69 135 LEU A O 1
ATOM 1063 N N . ALA A 1 136 ? 44.802 9.079 -70.671 1.00 94.38 136 ALA A N 1
ATOM 1064 C CA . ALA A 1 136 ? 45.013 8.231 -71.845 1.00 94.38 136 ALA A CA 1
ATOM 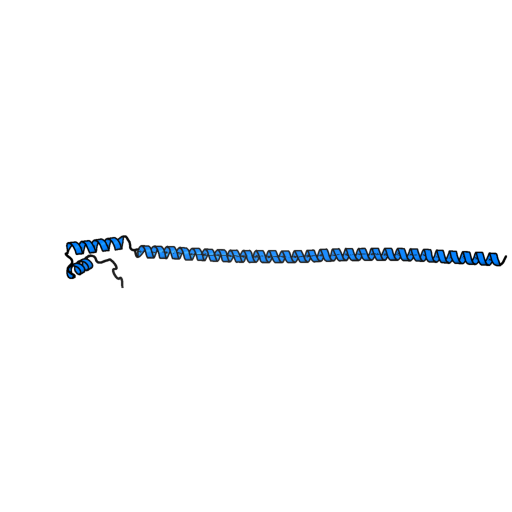1065 C C . ALA A 1 136 ? 44.298 8.776 -73.097 1.00 94.38 136 ALA A C 1
ATOM 1067 O O . ALA A 1 136 ? 44.893 8.821 -74.175 1.00 94.38 136 ALA A O 1
ATOM 1068 N N . VAL A 1 137 ? 43.054 9.248 -72.949 1.00 94.75 137 VAL A N 1
ATOM 1069 C CA . VAL A 1 137 ? 42.292 9.878 -74.040 1.00 94.75 137 VAL A CA 1
ATOM 1070 C C . VAL A 1 137 ? 42.957 11.175 -74.512 1.00 94.75 137 VAL A C 1
ATOM 1072 O O . VAL A 1 137 ? 43.087 11.386 -75.717 1.00 94.75 137 VAL A O 1
ATOM 1075 N N . LEU A 1 138 ? 43.425 12.024 -73.590 1.00 93.31 138 LEU A N 1
ATOM 1076 C CA . LEU A 1 138 ? 44.144 13.256 -73.937 1.00 93.31 138 LEU A CA 1
ATOM 1077 C C . LEU A 1 138 ? 45.438 12.968 -74.710 1.00 93.31 138 LEU A C 1
ATOM 1079 O O . LEU A 1 138 ? 45.706 13.625 -75.716 1.00 93.31 138 LEU A O 1
ATOM 1083 N N . PHE A 1 139 ? 46.219 11.969 -74.290 1.00 93.31 139 PHE A N 1
ATOM 1084 C CA . PHE A 1 139 ? 47.422 11.553 -75.014 1.00 93.31 139 PHE A CA 1
ATOM 1085 C C . PHE A 1 139 ? 47.101 11.042 -76.423 1.00 93.31 139 PHE A C 1
ATOM 1087 O O . PHE A 1 139 ? 47.756 11.467 -77.373 1.00 93.31 139 PHE A O 1
ATOM 1094 N N . ALA A 1 140 ? 46.078 10.193 -76.573 1.00 91.81 140 ALA A N 1
ATOM 1095 C CA . ALA A 1 140 ? 45.650 9.687 -77.878 1.00 91.81 140 ALA A CA 1
ATOM 1096 C C . ALA A 1 140 ? 45.201 10.819 -78.822 1.00 91.81 140 ALA A C 1
ATOM 1098 O O . ALA A 1 140 ? 45.551 10.825 -80.006 1.00 91.81 140 ALA A O 1
ATOM 1099 N N . ALA A 1 141 ? 44.480 11.813 -78.292 1.00 91.44 141 ALA A N 1
ATOM 1100 C CA . ALA A 1 141 ? 44.093 13.001 -79.045 1.00 91.44 141 ALA A CA 1
ATOM 1101 C C . ALA A 1 141 ? 45.322 13.814 -79.491 1.00 91.44 141 ALA A C 1
ATOM 1103 O O . ALA A 1 141 ? 45.429 14.170 -80.663 1.00 91.44 141 ALA A O 1
ATOM 1104 N N . LEU A 1 142 ? 46.286 14.061 -78.596 1.00 91.94 142 LEU A N 1
ATOM 1105 C CA . LEU A 1 142 ? 47.517 14.791 -78.927 1.00 91.94 142 LEU A CA 1
ATOM 1106 C C . LEU A 1 142 ? 48.359 14.086 -79.998 1.00 91.94 142 LEU A C 1
ATOM 1108 O O . LEU A 1 142 ? 48.923 14.758 -80.859 1.00 91.94 142 LEU A O 1
ATOM 1112 N N . THR A 1 143 ? 48.449 12.752 -79.968 1.00 88.56 143 THR A N 1
ATOM 1113 C CA . THR A 1 143 ? 49.161 11.997 -81.009 1.00 88.56 143 THR A CA 1
ATOM 1114 C C . THR A 1 143 ? 48.457 12.073 -82.359 1.00 88.56 143 THR A C 1
ATOM 1116 O O . THR A 1 143 ? 49.135 12.255 -83.363 1.00 88.56 143 THR A O 1
ATOM 1119 N N . TYR A 1 144 ? 47.121 12.008 -82.383 1.00 89.56 144 TYR A N 1
ATOM 1120 C CA . TYR A 1 144 ? 46.329 12.118 -83.613 1.00 89.56 144 TYR A CA 1
ATOM 1121 C C . TYR A 1 144 ? 46.487 13.483 -84.296 1.00 89.56 144 TYR A C 1
ATOM 1123 O O . TYR A 1 144 ? 46.549 13.558 -85.514 1.00 89.56 144 TYR A O 1
ATOM 1131 N N . PHE A 1 145 ? 46.591 14.570 -83.525 1.00 84.88 145 PHE A N 1
ATOM 1132 C CA . PHE A 1 145 ? 46.797 15.912 -84.085 1.00 84.88 145 PHE A CA 1
ATOM 1133 C C . PHE A 1 145 ? 48.249 16.211 -84.497 1.00 84.88 145 PHE A C 1
ATOM 1135 O O . PHE A 1 145 ? 48.499 17.246 -85.111 1.00 84.88 145 PHE A O 1
ATOM 1142 N N . ARG A 1 146 ? 49.216 15.357 -84.129 1.00 74.69 146 ARG A N 1
ATOM 1143 C CA . ARG A 1 146 ? 50.642 15.531 -84.460 1.00 74.69 146 ARG A CA 1
ATOM 1144 C C . ARG A 1 146 ? 51.078 14.719 -85.692 1.00 74.69 146 ARG A C 1
ATOM 1146 O O . ARG A 1 146 ? 52.128 15.030 -86.254 1.00 74.69 146 ARG A O 1
ATOM 1153 N N . SER A 1 147 ? 50.312 13.694 -86.068 1.00 57.78 147 SER A N 1
ATOM 1154 C CA . SER A 1 147 ? 50.407 12.957 -87.341 1.00 57.78 147 SER A CA 1
ATOM 1155 C C . SER A 1 147 ? 49.681 13.682 -88.464 1.00 57.78 147 SER A C 1
ATOM 1157 O O . SER A 1 147 ? 50.231 13.702 -89.584 1.00 57.78 147 SER A O 1
#

pLDDT: mean 92.78, std 11.04, range [35.0, 98.69]

Secondary structure (DSSP, 8-state):
-----S--HHHHHHHHHHTT--HHHHHHHHHHHHHHHHHSSPPHHHHHHHHHHHHHHHHHHHHHHHHHHHHHHHHHHHHHHHHHHHHHHHHHHHHHHHHHHHHHHHHHHHHHHHHHHHHHHHHHHHHHHHHHHHHHHHHHHHHHTT-

Foldseek 3Di:
DPDPPQQDLPVQLVVCVVVVHDSVVSNVVSVVVNVCCVPPDDDPVNVVVVVVVVVVVVVVVVVVVVVVVVVVVVVVVVVVVVVVVVVVVVVVVVVVVVVVVVVVVVVVVVVVVVVVVVVVVVVVVVVVVVVVVVVVVVVVVVVVVVD

Radius of gyration: 56.82 Å; chains: 1; bounding box: 108×28×147 Å